Protein AF-A0A6P0XR63-F1 (afdb_monomer_lite)

Radius of gyration: 15.93 Å; chains: 1; bounding box: 33×40×38 Å

Structure (mmCIF, N/CA/C/O backbone):
data_AF-A0A6P0XR63-F1
#
_entry.id   AF-A0A6P0XR63-F1
#
loop_
_atom_site.group_PDB
_atom_site.id
_atom_site.type_symbol
_atom_site.label_atom_id
_atom_site.label_alt_id
_atom_site.label_comp_id
_atom_site.label_asym_id
_atom_site.label_entity_id
_atom_site.label_seq_id
_atom_site.pdbx_PDB_ins_code
_atom_site.Cartn_x
_atom_site.Cartn_y
_atom_site.Cartn_z
_atom_site.occupancy
_atom_site.B_iso_or_equiv
_atom_site.auth_seq_id
_atom_site.auth_comp_id
_atom_site.auth_asym_id
_atom_site.auth_atom_id
_atom_site.pdbx_PDB_model_num
ATOM 1 N N . MET A 1 1 ? -5.942 26.131 9.598 1.00 32.28 1 MET A N 1
ATOM 2 C CA . MET A 1 1 ? -6.757 25.197 8.797 1.00 32.28 1 MET A CA 1
ATOM 3 C C . MET A 1 1 ? -5.949 24.923 7.533 1.00 32.28 1 MET A C 1
ATOM 5 O O . MET A 1 1 ? -5.950 25.750 6.639 1.00 32.28 1 MET A O 1
ATOM 9 N N . LEU A 1 2 ? -5.088 23.899 7.540 1.00 28.08 2 LEU A N 1
ATOM 10 C CA . LEU A 1 2 ? -4.299 23.557 6.353 1.00 28.08 2 LEU A CA 1
ATOM 11 C C . LEU A 1 2 ? -5.147 22.608 5.515 1.00 28.08 2 LEU A C 1
ATOM 13 O O . LEU A 1 2 ? -5.295 21.436 5.866 1.00 28.08 2 LEU A O 1
ATOM 17 N N . ASP A 1 3 ? -5.740 23.144 4.453 1.00 28.38 3 ASP A N 1
ATOM 18 C CA . ASP A 1 3 ? -6.407 22.356 3.429 1.00 28.38 3 ASP A CA 1
ATOM 19 C C . ASP A 1 3 ? -5.389 21.410 2.787 1.00 28.38 3 ASP A C 1
ATOM 21 O O . ASP A 1 3 ? -4.547 21.799 1.979 1.00 28.38 3 ASP A O 1
ATOM 25 N N . TYR A 1 4 ? -5.480 20.134 3.156 1.00 33.59 4 TYR A N 1
ATOM 26 C CA . TYR A 1 4 ? -4.724 18.999 2.618 1.00 33.59 4 TYR A CA 1
ATOM 27 C C . TYR A 1 4 ? -5.146 18.661 1.167 1.00 33.59 4 TYR A C 1
ATOM 29 O O . TYR A 1 4 ? -5.326 17.501 0.809 1.00 33.59 4 TYR A O 1
ATOM 37 N N . ASN A 1 5 ? -5.364 19.678 0.329 1.00 36.84 5 ASN A N 1
ATOM 38 C CA . ASN A 1 5 ? -5.959 19.548 -1.005 1.00 36.84 5 ASN A CA 1
ATOM 39 C C . ASN A 1 5 ? -5.125 20.150 -2.145 1.00 36.84 5 ASN A C 1
ATOM 41 O O . ASN A 1 5 ? -5.615 20.238 -3.268 1.00 36.84 5 ASN A O 1
ATOM 45 N N . TYR A 1 6 ? -3.857 20.499 -1.915 1.00 34.44 6 TYR A N 1
ATOM 46 C CA . TYR A 1 6 ? -2.997 21.040 -2.971 1.00 34.44 6 TYR A CA 1
ATOM 47 C C . TYR A 1 6 ? -1.621 20.382 -2.998 1.00 34.44 6 TYR A C 1
ATOM 49 O O . TYR A 1 6 ? -0.667 20.877 -2.418 1.00 34.44 6 TYR A O 1
ATOM 57 N N . CYS A 1 7 ? -1.541 19.240 -3.676 1.00 40.59 7 CYS A N 1
ATOM 58 C CA . CYS A 1 7 ? -0.560 18.916 -4.719 1.00 40.59 7 CYS A CA 1
ATOM 59 C C . CYS A 1 7 ? -0.918 17.502 -5.228 1.00 40.59 7 CYS A C 1
ATOM 61 O O . CYS A 1 7 ? -1.469 16.719 -4.463 1.00 40.59 7 CYS A O 1
ATOM 63 N N . TRP A 1 8 ? -0.642 17.157 -6.485 1.00 39.69 8 TRP A N 1
ATOM 64 C CA . TRP A 1 8 ? -0.768 15.805 -7.088 1.00 39.69 8 TRP A CA 1
ATOM 65 C C . TRP A 1 8 ? -2.067 15.374 -7.795 1.00 39.69 8 TRP A C 1
ATOM 67 O O . TRP A 1 8 ? -2.024 14.392 -8.529 1.00 39.69 8 TRP A O 1
ATOM 77 N N . ARG A 1 9 ? -3.215 16.065 -7.702 1.00 40.69 9 ARG A N 1
ATOM 78 C CA . ARG A 1 9 ? -4.473 15.475 -8.234 1.00 40.69 9 ARG A CA 1
ATOM 79 C C . ARG A 1 9 ? -4.777 15.690 -9.726 1.00 40.69 9 ARG A C 1
ATOM 81 O O . ARG A 1 9 ? -5.568 14.930 -10.271 1.00 40.69 9 ARG A O 1
ATOM 88 N N . ARG A 1 10 ? -4.194 16.683 -10.410 1.00 34.62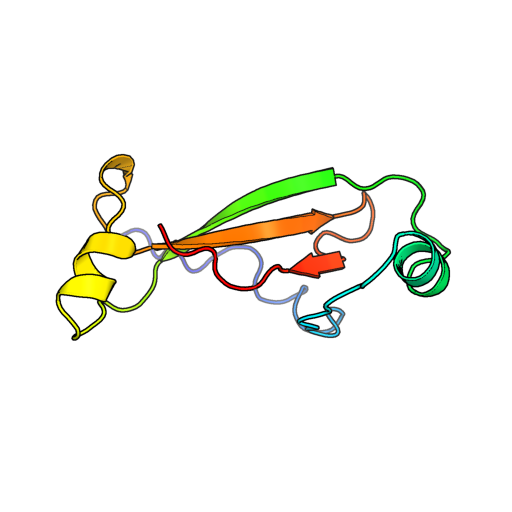 10 ARG A N 1
ATOM 89 C CA . ARG A 1 10 ? -4.678 17.073 -11.758 1.00 34.62 10 ARG A CA 1
ATOM 90 C C . ARG A 1 10 ? -3.909 16.528 -12.964 1.00 34.62 10 ARG A C 1
ATOM 92 O O . ARG A 1 10 ? -4.451 16.590 -14.052 1.00 34.62 10 ARG A O 1
ATOM 99 N N . HIS A 1 11 ? -2.714 15.962 -12.795 1.00 31.89 11 HIS A N 1
ATOM 100 C CA . HIS A 1 11 ? -1.945 15.401 -13.927 1.00 31.89 11 HIS A CA 1
ATOM 101 C C . HIS A 1 11 ? -1.861 13.861 -13.918 1.00 31.89 11 HIS A C 1
ATOM 103 O O . HIS A 1 11 ? -1.378 13.247 -14.859 1.00 31.89 11 HIS A O 1
ATOM 109 N N . TRP A 1 12 ? -2.316 13.228 -12.833 1.00 45.62 12 TRP A N 1
ATOM 110 C CA . TRP A 1 12 ? -1.960 11.844 -12.498 1.00 45.62 12 TRP A CA 1
ATOM 111 C C . TRP A 1 12 ? -3.032 10.808 -12.835 1.00 45.62 12 TRP A C 1
ATOM 113 O O . TRP A 1 12 ? -2.721 9.637 -13.024 1.00 45.62 12 TRP A O 1
ATOM 123 N N . VAL A 1 13 ? -4.294 11.228 -12.924 1.00 41.81 13 VAL A N 1
ATOM 124 C CA . VAL A 1 13 ? -5.425 10.314 -13.140 1.00 41.81 13 VAL A CA 1
ATOM 125 C C . VAL A 1 13 ? -5.573 9.929 -14.616 1.00 41.81 13 VAL A C 1
ATOM 127 O O . VAL A 1 13 ? -5.983 8.814 -14.906 1.00 41.81 13 VAL A O 1
ATOM 130 N N . GLU A 1 14 ? -5.177 10.795 -15.552 1.00 37.59 14 GLU A N 1
ATOM 131 C CA . GLU A 1 14 ? -5.377 10.557 -16.992 1.00 37.59 14 GLU A CA 1
ATOM 132 C C . GLU A 1 14 ? -4.449 9.482 -17.581 1.00 37.59 14 GLU A C 1
ATOM 134 O O . GLU A 1 14 ? -4.787 8.873 -18.591 1.00 37.59 14 GLU A O 1
ATOM 139 N N . LYS A 1 15 ? -3.297 9.210 -16.948 1.00 41.53 15 LYS A N 1
ATOM 140 C CA . LYS A 1 15 ? -2.322 8.199 -17.406 1.00 41.53 15 LYS A CA 1
ATOM 141 C C . LYS A 1 15 ? -2.290 6.920 -16.564 1.00 41.53 15 LYS A C 1
ATOM 143 O O . LYS A 1 15 ? -1.507 6.021 -16.865 1.00 41.53 15 LYS A O 1
ATOM 148 N N . TRP A 1 16 ? -3.105 6.821 -15.513 1.00 46.50 16 TRP A N 1
ATOM 149 C CA . TRP A 1 16 ? -3.115 5.665 -14.618 1.00 46.50 16 TRP A CA 1
ATOM 150 C C . TRP A 1 16 ? -4.237 4.692 -15.006 1.00 46.50 16 TRP A C 1
ATOM 152 O O . TRP A 1 16 ? -5.403 5.000 -14.761 1.00 46.50 16 TRP A O 1
ATOM 162 N N . PRO A 1 17 ? -3.937 3.491 -15.542 1.00 48.28 17 PRO A N 1
ATOM 163 C CA . PRO A 1 17 ? -4.973 2.520 -15.891 1.00 48.28 17 PRO A CA 1
ATOM 164 C C . PRO A 1 17 ? -5.642 1.869 -14.670 1.00 48.28 17 PRO A C 1
ATOM 166 O O . PRO A 1 17 ? -6.502 1.014 -14.857 1.00 48.28 17 PRO A O 1
ATOM 169 N N . GLY A 1 18 ? -5.282 2.251 -13.433 1.00 51.81 18 GLY A N 1
ATOM 170 C CA . GLY A 1 18 ? -6.087 1.940 -12.251 1.00 51.81 18 GLY A CA 1
ATOM 171 C C . GLY A 1 18 ? -6.337 0.457 -12.038 1.00 51.81 18 GLY A C 1
ATOM 172 O O . GLY A 1 18 ? -7.494 0.056 -11.983 1.00 51.81 18 GLY A O 1
ATOM 173 N N . GLN A 1 19 ? -5.291 -0.366 -11.929 1.00 54.84 19 GLN A N 1
ATOM 174 C CA . GLN A 1 19 ? -5.485 -1.815 -11.879 1.00 54.84 19 GLN A CA 1
ATOM 175 C C . GLN A 1 19 ? -5.082 -2.421 -10.530 1.00 54.84 19 GLN A C 1
ATOM 177 O O . GLN A 1 19 ? -3.929 -2.344 -10.110 1.00 54.84 19 GLN A O 1
ATOM 182 N N . ASN A 1 20 ? -6.051 -3.067 -9.874 1.00 54.81 20 ASN A N 1
ATOM 183 C CA . ASN A 1 20 ? -5.800 -4.068 -8.837 1.00 54.81 20 ASN A CA 1
ATOM 184 C C . ASN A 1 20 ? -5.374 -5.361 -9.544 1.00 54.81 20 ASN A C 1
ATOM 186 O O . ASN A 1 20 ? -6.214 -6.203 -9.857 1.00 54.81 20 ASN A O 1
ATOM 190 N N . VAL A 1 21 ? -4.088 -5.484 -9.866 1.00 61.12 21 VAL A N 1
ATOM 191 C CA . VAL A 1 21 ? -3.554 -6.662 -10.562 1.00 61.12 21 VAL A CA 1
ATOM 192 C C . VAL A 1 21 ? -2.999 -7.632 -9.528 1.00 61.12 21 VAL A C 1
ATOM 194 O O . VAL A 1 21 ? -2.085 -7.287 -8.780 1.00 61.12 21 VAL A O 1
ATOM 197 N N . LYS A 1 22 ? -3.539 -8.851 -9.489 1.00 59.94 22 LYS A N 1
ATOM 198 C CA . LYS A 1 22 ? -2.804 -9.999 -8.957 1.00 59.94 22 LYS A CA 1
ATOM 199 C C . LYS A 1 22 ? -1.938 -10.512 -10.102 1.00 59.94 22 LYS A C 1
ATOM 201 O O . LYS A 1 22 ? -2.502 -10.938 -11.098 1.00 59.94 22 LYS A O 1
ATOM 206 N N . ASN A 1 23 ? -0.619 -10.412 -9.973 1.00 65.81 23 ASN A N 1
ATOM 207 C CA . ASN A 1 23 ? 0.283 -11.188 -10.821 1.00 65.81 23 ASN A CA 1
ATOM 208 C C . ASN A 1 23 ? 0.607 -12.462 -10.047 1.00 65.81 23 ASN A C 1
ATOM 210 O O . ASN A 1 23 ? 0.937 -12.379 -8.859 1.00 65.81 23 ASN A O 1
ATOM 214 N N . GLU A 1 24 ? 0.473 -13.614 -10.689 1.00 69.94 24 GLU A N 1
ATOM 215 C CA . GLU A 1 24 ? 0.749 -14.899 -10.040 1.00 69.94 24 GLU A CA 1
ATOM 216 C C . GLU A 1 24 ? 2.232 -15.276 -10.149 1.00 69.94 24 GLU A C 1
ATOM 218 O O . GLU A 1 24 ? 2.728 -16.050 -9.330 1.00 69.94 24 GLU A O 1
ATOM 223 N N . SER A 1 25 ? 2.964 -14.674 -11.096 1.00 82.25 25 SER A N 1
ATOM 224 C CA . SER A 1 25 ? 4.397 -14.907 -11.284 1.00 82.25 25 SER A CA 1
ATOM 225 C C . SER A 1 25 ? 5.184 -13.663 -11.727 1.00 82.25 25 SER A C 1
ATOM 227 O O . SER A 1 25 ? 4.628 -12.627 -12.106 1.00 82.25 25 SER A O 1
ATOM 229 N N . ILE A 1 26 ? 6.515 -13.771 -11.666 1.00 82.81 26 ILE A N 1
ATOM 230 C CA . ILE A 1 26 ? 7.449 -12.721 -12.097 1.00 82.81 26 ILE A CA 1
ATOM 231 C C . ILE A 1 26 ? 7.423 -12.570 -13.625 1.00 82.81 26 ILE A C 1
ATOM 233 O O . ILE A 1 26 ? 7.494 -11.458 -14.143 1.00 82.81 26 ILE A O 1
ATOM 237 N N . GLU A 1 27 ? 7.278 -13.671 -14.358 1.00 85.81 27 GLU A N 1
ATOM 238 C CA . GLU A 1 27 ? 7.233 -13.695 -15.823 1.00 85.81 27 GLU A CA 1
ATOM 239 C C . GLU A 1 27 ? 6.014 -12.933 -16.353 1.00 85.81 27 GLU A C 1
ATOM 241 O O . GLU A 1 27 ? 6.129 -12.159 -17.307 1.00 85.81 27 GLU A O 1
ATOM 246 N N . GLU A 1 28 ? 4.856 -13.101 -15.706 1.00 84.81 28 GLU A N 1
ATOM 247 C CA . GLU A 1 28 ? 3.641 -12.344 -16.021 1.00 84.81 28 GLU A CA 1
ATOM 248 C C . GLU A 1 28 ? 3.870 -10.840 -15.824 1.00 84.81 28 GLU A C 1
ATOM 250 O O . GLU A 1 28 ? 3.518 -10.030 -16.686 1.00 84.81 28 GLU A O 1
ATOM 255 N N . PHE A 1 29 ? 4.532 -10.462 -14.727 1.00 83.69 29 PHE A N 1
ATOM 256 C CA . PHE A 1 29 ? 4.867 -9.071 -14.443 1.00 83.69 29 PHE A CA 1
ATOM 257 C C . PHE A 1 29 ? 5.801 -8.471 -15.506 1.00 83.69 29 PHE A C 1
ATOM 259 O O . PHE A 1 29 ? 5.523 -7.385 -16.018 1.00 83.69 29 PHE A O 1
ATOM 266 N N . ILE A 1 30 ? 6.869 -9.183 -15.884 1.00 86.56 30 ILE A N 1
ATOM 267 C CA . ILE A 1 30 ? 7.820 -8.738 -16.919 1.00 86.56 30 ILE A CA 1
ATOM 268 C C . ILE A 1 30 ? 7.118 -8.605 -18.274 1.00 86.56 30 ILE A C 1
ATOM 270 O O . ILE A 1 30 ? 7.302 -7.609 -18.973 1.00 86.56 30 ILE A O 1
ATOM 274 N N . THR A 1 31 ? 6.267 -9.570 -18.628 1.00 87.44 31 THR A N 1
ATOM 275 C CA . THR A 1 31 ? 5.496 -9.550 -19.881 1.00 87.44 31 THR A CA 1
ATOM 276 C C . THR A 1 31 ? 4.540 -8.360 -19.931 1.00 87.44 31 THR A C 1
ATOM 278 O O . THR A 1 31 ? 4.374 -7.728 -20.973 1.00 87.44 31 THR A O 1
ATOM 281 N N . ARG A 1 32 ? 3.916 -8.029 -18.796 1.00 83.75 32 ARG A N 1
ATOM 282 C CA . ARG A 1 32 ? 2.973 -6.913 -18.675 1.00 83.75 32 ARG A CA 1
ATOM 283 C C . ARG A 1 32 ? 3.662 -5.551 -18.691 1.00 83.75 32 ARG A C 1
ATOM 285 O O . ARG A 1 32 ? 3.104 -4.588 -19.219 1.00 83.75 32 ARG A O 1
ATOM 292 N N . PHE A 1 33 ? 4.861 -5.460 -18.123 1.00 85.38 33 PHE A N 1
ATOM 293 C CA . PHE A 1 33 ? 5.631 -4.224 -18.009 1.00 85.38 33 PHE A CA 1
ATOM 294 C C . PHE A 1 33 ? 7.030 -4.362 -18.635 1.00 85.38 33 PHE A C 1
ATOM 296 O O . PHE A 1 33 ? 8.032 -4.170 -17.948 1.00 85.38 33 PHE A O 1
ATOM 303 N N . PRO A 1 34 ? 7.132 -4.607 -19.954 1.00 86.12 34 PRO A N 1
ATOM 304 C CA . PRO A 1 34 ? 8.405 -4.936 -20.603 1.00 86.12 34 PRO A CA 1
ATOM 305 C C . PRO A 1 34 ? 9.402 -3.768 -20.624 1.00 86.12 34 PRO A C 1
ATOM 307 O O . PRO A 1 34 ? 10.595 -3.963 -20.826 1.00 86.12 34 PRO A O 1
ATOM 310 N N . SER A 1 35 ? 8.920 -2.535 -20.431 1.00 85.31 35 SER A N 1
ATOM 311 C CA . SER A 1 35 ? 9.753 -1.330 -20.388 1.00 85.31 35 SER A CA 1
ATOM 312 C C . SER A 1 35 ? 10.375 -1.060 -19.015 1.00 85.31 35 SER A C 1
ATOM 314 O O . SER A 1 35 ? 11.216 -0.172 -18.905 1.00 85.31 35 SER A O 1
ATOM 316 N N . VAL A 1 36 ? 9.927 -1.756 -17.967 1.00 85.00 36 VAL A N 1
ATOM 317 C CA . VAL A 1 36 ? 10.359 -1.502 -16.589 1.00 85.00 36 VAL A CA 1
ATOM 318 C C . VAL A 1 36 ? 11.690 -2.205 -16.344 1.00 85.00 36 VAL A C 1
ATOM 320 O O . VAL A 1 36 ? 11.795 -3.420 -16.488 1.00 85.00 36 VAL A O 1
ATOM 323 N N . LYS A 1 37 ? 12.717 -1.428 -15.986 1.00 86.12 37 LYS A N 1
ATOM 324 C CA . LYS A 1 37 ? 14.075 -1.938 -15.713 1.00 86.12 37 LYS A CA 1
ATOM 325 C C . LYS A 1 37 ? 14.370 -2.077 -14.224 1.00 86.12 37 LYS A C 1
ATOM 327 O O . LYS A 1 37 ? 15.163 -2.926 -13.834 1.00 86.12 37 LYS A O 1
ATOM 332 N N . GLU A 1 38 ? 13.756 -1.227 -13.410 1.00 86.12 38 GLU A N 1
ATOM 333 C CA . GLU A 1 38 ? 13.920 -1.169 -11.962 1.00 86.12 38 GLU A CA 1
ATOM 334 C C . GLU A 1 38 ? 12.530 -1.043 -11.336 1.00 86.12 38 GLU A C 1
ATOM 336 O O . GLU A 1 38 ? 11.667 -0.345 -11.864 1.00 86.12 38 GLU A O 1
ATOM 341 N N . VAL A 1 39 ? 12.306 -1.730 -10.217 1.00 86.50 39 VAL A N 1
ATOM 342 C CA . VAL A 1 39 ? 11.064 -1.617 -9.450 1.00 86.50 39 VAL A CA 1
ATOM 343 C C . VAL A 1 39 ? 11.414 -1.245 -8.023 1.00 86.50 39 VAL A C 1
ATOM 345 O O . VAL A 1 39 ? 12.225 -1.910 -7.381 1.00 86.50 39 VAL A O 1
ATOM 348 N N . MET A 1 40 ? 10.771 -0.201 -7.518 1.00 88.69 40 MET A N 1
ATOM 349 C CA . MET A 1 40 ? 10.843 0.203 -6.120 1.00 88.69 40 MET A CA 1
ATOM 350 C C . MET A 1 40 ? 9.542 -0.198 -5.425 1.00 88.69 40 MET A C 1
ATOM 352 O O . MET A 1 40 ? 8.456 -0.038 -5.985 1.00 88.69 40 MET A O 1
ATOM 356 N N . ILE A 1 41 ? 9.653 -0.737 -4.211 1.00 88.69 41 ILE A N 1
ATOM 357 C CA . ILE A 1 41 ? 8.505 -1.150 -3.398 1.00 88.69 41 ILE A CA 1
ATOM 358 C C . ILE A 1 41 ? 8.388 -0.187 -2.226 1.00 88.69 41 ILE A C 1
ATOM 360 O O . ILE A 1 41 ? 9.312 -0.095 -1.420 1.00 88.69 41 ILE A O 1
ATOM 364 N N . ASP A 1 42 ? 7.255 0.5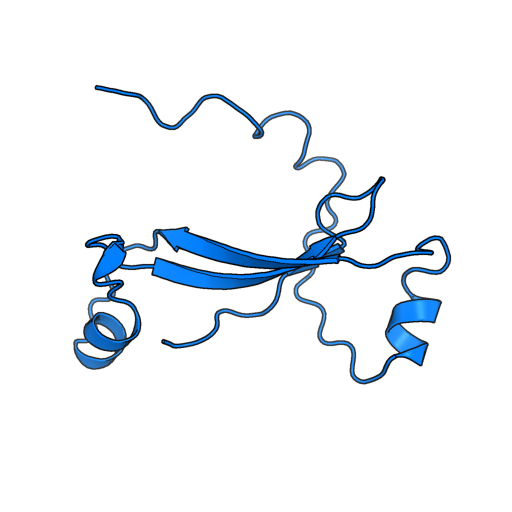03 -2.123 1.00 88.25 42 ASP A N 1
ATOM 365 C CA . ASP A 1 42 ? 6.981 1.423 -1.020 1.00 88.25 42 ASP A CA 1
ATOM 366 C C . ASP A 1 42 ? 5.670 1.084 -0.303 1.00 88.25 42 ASP A C 1
ATOM 368 O O . ASP A 1 42 ? 4.706 0.601 -0.901 1.00 88.25 42 ASP A O 1
ATOM 372 N N . GLY A 1 43 ? 5.638 1.337 1.004 1.00 88.62 43 GLY A N 1
ATOM 373 C CA . GLY A 1 43 ? 4.474 1.142 1.858 1.00 88.62 43 GLY A CA 1
ATOM 374 C C . GLY A 1 43 ? 3.770 2.466 2.127 1.00 88.62 43 GLY A C 1
ATOM 375 O O . GLY A 1 43 ? 4.327 3.362 2.756 1.00 88.62 43 GLY A O 1
ATOM 376 N N . THR A 1 44 ? 2.507 2.581 1.721 1.00 86.81 44 THR A N 1
ATOM 377 C CA . THR A 1 44 ? 1.709 3.796 1.923 1.00 86.81 44 THR A CA 1
ATOM 378 C C . THR A 1 44 ? 0.565 3.576 2.906 1.00 86.81 44 THR A C 1
ATOM 380 O O . THR A 1 44 ? -0.137 2.567 2.859 1.00 86.81 44 THR A O 1
ATOM 383 N N . GLU A 1 45 ? 0.348 4.546 3.799 1.00 86.44 45 GLU A N 1
ATOM 384 C CA . GLU A 1 45 ? -0.795 4.564 4.719 1.00 86.44 45 GLU A CA 1
ATOM 385 C C . GLU A 1 45 ? -1.824 5.600 4.262 1.00 86.44 45 GLU A C 1
ATOM 387 O O . GLU A 1 45 ? -1.562 6.809 4.283 1.00 86.44 45 GLU A O 1
ATOM 392 N N . ARG A 1 46 ? -3.027 5.150 3.901 1.00 87.31 46 ARG A N 1
ATOM 393 C CA . ARG A 1 46 ? -4.122 6.021 3.469 1.00 87.31 46 ARG A CA 1
ATOM 394 C C . ARG A 1 46 ? -5.195 6.126 4.555 1.00 87.31 46 ARG A C 1
ATOM 396 O O . ARG A 1 46 ? -5.643 5.095 5.050 1.00 87.31 46 ARG A O 1
ATOM 403 N N . PRO A 1 47 ? -5.645 7.335 4.939 1.00 89.44 47 PRO A N 1
ATOM 404 C CA . PRO A 1 47 ? -6.767 7.472 5.861 1.00 89.44 47 PRO A CA 1
ATOM 405 C C . PRO A 1 47 ? -8.043 6.898 5.239 1.00 89.44 47 PRO A C 1
ATOM 407 O O . PRO A 1 47 ? -8.322 7.126 4.060 1.00 89.44 47 PRO A O 1
ATOM 410 N N . ILE A 1 48 ? -8.814 6.173 6.045 1.00 89.69 48 ILE A N 1
ATOM 411 C CA . ILE A 1 48 ? -10.113 5.616 5.659 1.00 89.69 48 ILE A CA 1
ATOM 412 C C . ILE A 1 48 ? -11.214 6.160 6.565 1.00 89.69 48 ILE A C 1
ATOM 414 O O 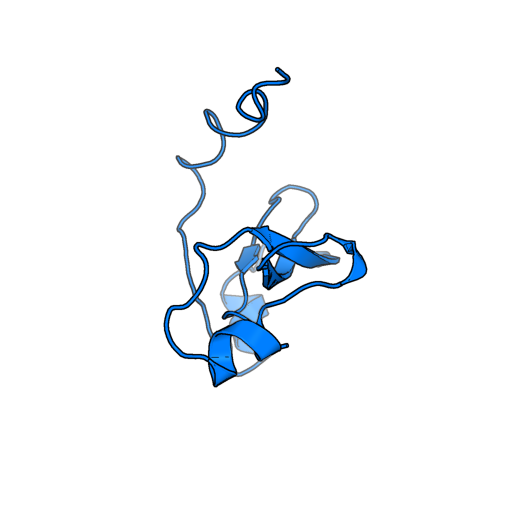. ILE A 1 48 ? -10.955 6.617 7.682 1.00 89.69 48 ILE A O 1
ATOM 418 N N . GLN A 1 49 ? -12.460 6.076 6.097 1.00 90.50 49 GLN A N 1
ATOM 419 C CA . GLN A 1 49 ? -13.605 6.317 6.965 1.00 90.50 49 GLN A CA 1
ATOM 420 C C . GLN A 1 49 ? -13.606 5.285 8.095 1.00 90.50 49 GLN A C 1
ATOM 422 O O . GLN A 1 49 ? -13.351 4.104 7.856 1.00 90.50 49 GLN A O 1
ATOM 427 N N . ARG A 1 50 ? -13.909 5.732 9.319 1.00 90.88 50 ARG A N 1
ATOM 428 C CA . ARG A 1 50 ? -13.982 4.851 10.489 1.00 90.88 50 ARG A CA 1
ATOM 429 C C . ARG A 1 50 ? -14.938 3.679 10.203 1.00 90.88 50 ARG A C 1
ATOM 431 O O . ARG A 1 50 ? -16.122 3.940 9.965 1.00 90.88 50 ARG A O 1
ATOM 438 N N . PRO A 1 51 ? -14.456 2.423 10.247 1.00 89.75 51 PRO A N 1
ATOM 439 C CA . PRO A 1 51 ? -15.321 1.256 10.133 1.00 89.75 51 PRO A CA 1
ATOM 440 C C . PRO A 1 51 ? -16.343 1.224 11.275 1.00 89.75 51 PRO A C 1
ATOM 442 O O . PRO A 1 51 ? -16.021 1.594 12.403 1.00 89.75 51 PRO A O 1
ATOM 445 N N . GLN A 1 52 ? -17.569 0.788 10.977 1.00 92.12 52 GLN A N 1
ATOM 446 C CA . GLN A 1 52 ? -18.634 0.629 11.981 1.00 92.12 52 GLN A CA 1
ATOM 447 C C . GLN A 1 52 ? -18.492 -0.680 12.770 1.00 92.12 52 GLN A C 1
ATOM 449 O O . GLN A 1 52 ? -18.861 -0.751 13.937 1.00 92.12 52 GLN A O 1
ATOM 454 N N . ASP A 1 53 ? -17.934 -1.711 12.135 1.00 93.44 53 ASP A N 1
ATOM 455 C CA . ASP A 1 53 ? -17.636 -2.982 12.785 1.00 93.44 53 ASP A CA 1
ATOM 456 C C . ASP A 1 53 ? -16.489 -2.813 13.790 1.00 93.44 53 ASP A C 1
ATOM 458 O O . ASP A 1 53 ? -15.415 -2.322 13.435 1.00 93.44 53 ASP A O 1
ATOM 462 N N . GLN A 1 54 ? -16.718 -3.214 15.043 1.00 91.38 54 GLN A N 1
ATOM 463 C CA . GLN A 1 54 ? -15.768 -2.979 16.133 1.00 91.38 54 GLN A CA 1
ATOM 464 C C . GLN A 1 54 ? -14.435 -3.699 15.927 1.00 91.38 54 GLN A C 1
ATOM 466 O O . GLN A 1 54 ? -13.398 -3.160 16.316 1.00 91.38 54 GLN A O 1
ATOM 471 N N . GLN A 1 55 ? -14.451 -4.895 15.332 1.00 90.25 55 GLN A N 1
ATOM 472 C CA . GLN A 1 55 ? -13.229 -5.651 15.090 1.00 90.25 55 GLN A CA 1
ATOM 473 C C . GLN A 1 55 ? -12.391 -4.940 14.027 1.00 90.25 55 GLN A C 1
ATOM 475 O O . GLN A 1 55 ? -11.268 -4.531 14.308 1.00 90.25 55 GLN A O 1
ATOM 480 N N . LYS A 1 56 ? -12.994 -4.625 12.875 1.00 88.31 56 LYS A N 1
ATOM 481 C CA . LYS A 1 56 ? -12.333 -3.848 11.813 1.00 88.31 56 LYS A CA 1
ATOM 482 C C . LYS A 1 56 ? -11.866 -2.482 12.292 1.00 88.31 56 LYS A C 1
ATOM 484 O O . LYS A 1 56 ? -10.873 -1.952 11.805 1.00 88.31 56 LYS A O 1
ATOM 489 N N . GLN A 1 57 ? -12.589 -1.870 13.223 1.00 89.69 57 GLN A N 1
ATOM 490 C CA . GLN A 1 57 ? -12.183 -0.592 13.774 1.00 89.69 57 GLN A CA 1
ATOM 491 C C . GLN A 1 57 ? -10.830 -0.696 14.498 1.00 89.69 57 GLN A C 1
ATOM 493 O O . GLN A 1 57 ? -9.986 0.181 14.316 1.00 89.69 57 GLN A O 1
ATOM 498 N N . LYS A 1 58 ? -10.619 -1.753 15.294 1.00 88.81 58 LYS A N 1
ATOM 499 C CA . LYS A 1 58 ? -9.344 -2.005 15.981 1.00 88.81 58 LYS A CA 1
ATOM 500 C C . LYS A 1 58 ? -8.233 -2.302 14.977 1.00 88.81 58 LYS A C 1
ATOM 502 O O . LYS A 1 58 ? -7.201 -1.644 15.040 1.00 88.81 58 LYS A O 1
ATOM 507 N N . ASP A 1 59 ? -8.501 -3.194 14.026 1.00 88.81 59 ASP A N 1
ATOM 508 C CA . ASP A 1 59 ? -7.561 -3.621 12.978 1.00 88.81 59 ASP A CA 1
ATOM 509 C C . ASP A 1 59 ? -7.032 -2.425 12.159 1.00 88.81 59 ASP A C 1
ATOM 511 O O . ASP A 1 59 ? -5.851 -2.304 11.849 1.00 88.81 59 ASP A O 1
ATOM 515 N N . HIS A 1 60 ? -7.907 -1.467 11.840 1.00 88.19 60 HIS A N 1
ATOM 516 C CA . HIS A 1 60 ? -7.537 -0.306 11.031 1.00 88.19 60 HIS A CA 1
ATOM 517 C C . HIS A 1 60 ? -7.005 0.889 11.834 1.00 88.19 60 HIS A C 1
ATOM 519 O O . HIS A 1 60 ? -6.654 1.910 11.237 1.00 88.19 60 HIS A O 1
ATOM 525 N N . TYR A 1 61 ? -6.966 0.839 13.167 1.00 91.31 61 TYR A N 1
ATOM 526 C CA . TYR A 1 61 ? -6.549 1.987 13.968 1.00 91.31 61 TYR A CA 1
ATOM 527 C C . TYR A 1 61 ? -5.020 2.104 14.049 1.00 91.31 61 TYR A C 1
ATOM 529 O O . TYR A 1 61 ? -4.350 1.334 14.731 1.00 91.31 61 TYR A O 1
ATOM 537 N N . SER A 1 62 ? -4.449 3.136 13.424 1.00 87.50 62 SER A N 1
ATOM 538 C CA . SER A 1 62 ? -3.018 3.430 13.543 1.00 87.50 62 SER A CA 1
ATOM 539 C C . SER A 1 62 ? -2.741 4.291 14.774 1.00 87.50 62 SER A C 1
ATOM 541 O O . SER A 1 62 ? -3.068 5.482 14.811 1.00 87.50 62 SER A O 1
ATOM 543 N N . GLY A 1 63 ? -2.074 3.709 15.776 1.00 90.56 63 GLY A N 1
ATOM 544 C CA . GLY A 1 63 ? -1.684 4.410 17.005 1.00 90.56 63 GLY A CA 1
ATOM 545 C C . GLY A 1 63 ? -0.718 5.574 16.759 1.00 90.56 63 GLY A C 1
ATOM 546 O O . GLY A 1 63 ? -0.891 6.655 17.322 1.00 90.56 63 GLY A O 1
ATOM 547 N N . LYS A 1 64 ? 0.248 5.404 15.844 1.00 89.88 64 LYS A N 1
ATOM 548 C CA . LYS A 1 64 ? 1.214 6.454 15.469 1.00 89.88 64 LYS A CA 1
ATOM 549 C C . LYS A 1 64 ? 0.524 7.653 14.823 1.00 89.88 64 LYS A C 1
ATOM 551 O O . LYS A 1 64 ? 0.863 8.802 15.095 1.00 89.88 64 LYS A O 1
ATOM 556 N N . LYS A 1 65 ? -0.438 7.386 13.940 1.00 88.31 65 LYS A N 1
ATOM 5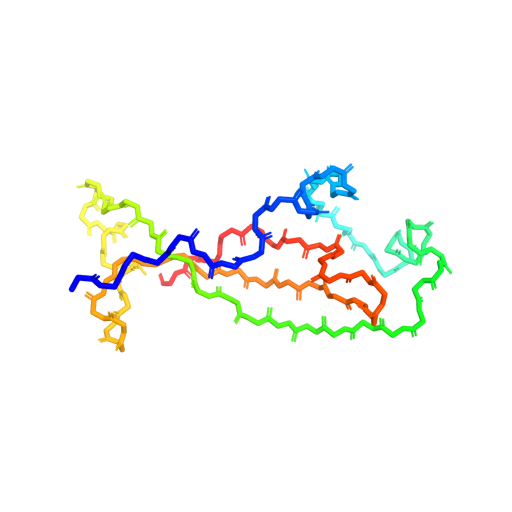57 C CA . LYS A 1 65 ? -1.155 8.409 13.173 1.00 88.31 65 LYS A CA 1
ATOM 558 C C . LYS A 1 65 ? -2.414 8.934 13.872 1.00 88.31 65 LYS A C 1
ATOM 560 O O . LYS A 1 65 ? -2.979 9.914 13.380 1.00 88.31 65 LYS A O 1
ATOM 565 N N . LYS A 1 66 ? -2.827 8.291 14.973 1.00 91.56 66 LYS A N 1
ATOM 566 C CA . LYS A 1 66 ? -4.044 8.544 15.763 1.00 91.56 66 LYS A CA 1
ATOM 567 C C . LYS A 1 66 ? -5.323 8.581 14.915 1.00 91.56 66 LYS A C 1
ATOM 569 O O . LYS A 1 66 ? -6.178 9.441 15.106 1.00 91.56 66 LYS A O 1
ATOM 574 N N . ARG A 1 67 ? -5.431 7.691 13.922 1.00 91.75 67 ARG A N 1
ATOM 575 C CA . ARG A 1 67 ? -6.555 7.646 12.966 1.00 91.75 67 ARG A CA 1
ATOM 576 C C . ARG A 1 67 ? -6.692 6.272 12.318 1.00 91.75 67 ARG A C 1
ATOM 578 O O . ARG A 1 67 ? -5.742 5.495 12.331 1.00 91.75 67 ARG A O 1
ATOM 585 N N . HIS A 1 68 ? -7.852 6.007 11.717 1.00 91.94 68 HIS A N 1
ATOM 586 C CA . HIS A 1 68 ? -8.075 4.776 10.961 1.00 91.94 68 HIS A CA 1
ATOM 587 C C . HIS A 1 68 ? -7.414 4.885 9.588 1.00 91.94 68 HIS A C 1
ATOM 589 O O . HIS A 1 68 ? -7.667 5.834 8.838 1.00 91.94 68 HIS A O 1
ATOM 595 N N . THR A 1 69 ? -6.550 3.932 9.271 1.00 90.25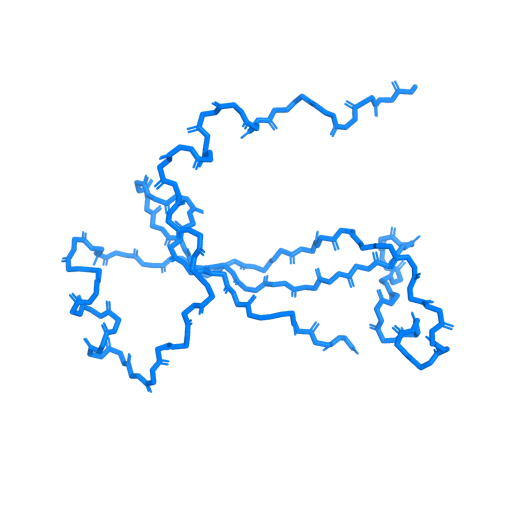 69 THR A N 1
ATOM 596 C CA . THR A 1 69 ? -5.782 3.896 8.030 1.00 90.25 69 THR A CA 1
ATOM 597 C C . THR A 1 69 ? -5.842 2.515 7.399 1.00 90.25 69 THR A C 1
ATOM 599 O O . THR A 1 69 ? -5.958 1.504 8.085 1.00 90.25 69 THR A O 1
ATOM 602 N N . SER A 1 70 ? -5.725 2.477 6.080 1.00 88.62 70 SER A N 1
ATOM 603 C CA . SER A 1 70 ? -5.413 1.268 5.332 1.00 88.62 70 SER A CA 1
ATOM 604 C C . SER A 1 70 ? -3.992 1.365 4.812 1.00 88.62 70 SER A C 1
ATOM 606 O O . SER A 1 70 ? -3.574 2.427 4.343 1.00 88.62 70 SER A O 1
ATOM 608 N N . GLN A 1 71 ? -3.264 0.262 4.894 1.00 87.31 71 GLN A N 1
ATOM 609 C CA . GLN A 1 71 ? -1.930 0.152 4.33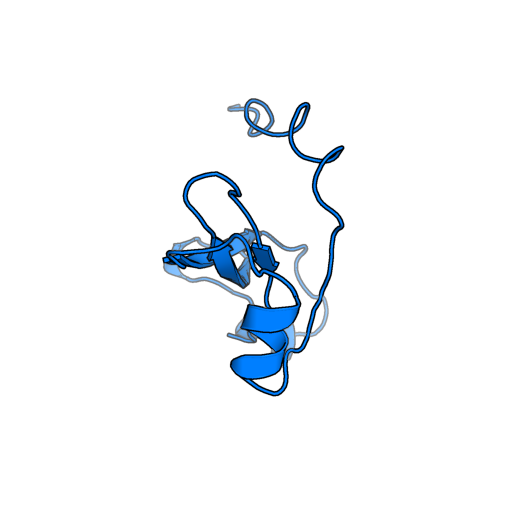3 1.00 87.31 71 GLN A CA 1
ATOM 610 C C . GLN A 1 71 ? -2.005 -0.470 2.937 1.00 87.31 71 GLN A C 1
ATOM 612 O O . GLN A 1 71 ? -2.874 -1.297 2.648 1.00 87.31 71 GLN A O 1
ATOM 617 N N . HIS A 1 72 ? -1.117 -0.019 2.060 1.00 86.44 72 HIS A N 1
ATOM 618 C CA . HIS A 1 72 ? -0.963 -0.538 0.711 1.00 86.44 72 HIS A CA 1
ATOM 619 C C . HIS A 1 72 ? 0.512 -0.611 0.353 1.00 86.44 72 HIS A C 1
ATOM 621 O O . HIS A 1 72 ? 1.271 0.304 0.668 1.00 86.44 72 HIS A O 1
ATOM 627 N N . LEU A 1 73 ? 0.891 -1.655 -0.371 1.00 87.38 73 LEU A N 1
ATOM 628 C CA . LEU A 1 73 ? 2.163 -1.717 -1.070 1.00 87.38 73 LEU A CA 1
ATOM 629 C C . LEU A 1 73 ? 1.982 -1.154 -2.472 1.00 87.38 73 LEU A C 1
ATOM 631 O O . LEU A 1 73 ? 1.026 -1.486 -3.177 1.00 87.38 73 LEU A O 1
ATOM 635 N N . ILE A 1 74 ? 2.908 -0.297 -2.865 1.00 87.56 74 ILE A N 1
ATOM 636 C CA . ILE A 1 74 ? 2.971 0.278 -4.195 1.00 87.56 74 ILE A CA 1
ATOM 637 C C . ILE A 1 74 ? 4.261 -0.192 -4.848 1.00 87.56 74 ILE A C 1
ATOM 639 O O . ILE A 1 74 ? 5.330 -0.110 -4.249 1.00 87.56 74 ILE A O 1
ATOM 643 N N . LEU A 1 75 ? 4.146 -0.663 -6.086 1.00 86.94 75 LEU A N 1
ATOM 644 C CA . LEU A 1 75 ? 5.290 -0.832 -6.974 1.00 86.94 75 LEU A CA 1
ATOM 645 C C . LEU A 1 75 ? 5.405 0.414 -7.840 1.00 86.94 75 LEU A C 1
ATOM 647 O O . LEU A 1 75 ? 4.406 0.837 -8.425 1.00 86.94 75 LEU A O 1
ATOM 651 N N . THR A 1 76 ? 6.598 0.984 -7.931 1.00 86.69 76 THR A N 1
ATOM 652 C CA . THR A 1 76 ? 6.894 2.156 -8.759 1.00 86.69 76 THR A CA 1
ATOM 653 C C . THR A 1 76 ? 8.123 1.900 -9.623 1.00 86.69 76 THR A C 1
ATOM 655 O O . THR A 1 76 ? 8.926 1.013 -9.344 1.00 86.69 76 THR A O 1
ATOM 658 N N . ASP A 1 77 ? 8.248 2.674 -10.691 1.00 84.88 77 ASP A N 1
ATOM 659 C CA . ASP A 1 77 ? 9.437 2.781 -11.533 1.00 84.88 77 ASP A CA 1
ATOM 660 C C . ASP A 1 77 ? 9.785 4.271 -11.674 1.00 84.88 77 ASP A C 1
ATOM 662 O O . ASP A 1 77 ? 8.976 5.147 -11.354 1.00 84.88 77 ASP A O 1
ATOM 666 N N . ARG A 1 78 ? 10.989 4.593 -12.148 1.00 82.06 78 ARG A N 1
ATOM 667 C CA . ARG A 1 78 ? 11.483 5.978 -12.204 1.00 82.06 78 ARG A CA 1
ATOM 668 C C . ARG A 1 78 ? 10.610 6.901 -13.044 1.00 82.06 78 ARG A C 1
ATOM 670 O O . ARG A 1 78 ? 10.472 8.076 -12.719 1.00 82.06 78 ARG A O 1
ATOM 677 N N . GLU A 1 79 ? 10.029 6.372 -14.114 1.00 79.81 79 GLU A N 1
ATOM 678 C CA . GLU A 1 79 ? 9.142 7.126 -15.002 1.00 79.81 79 GLU A CA 1
ATOM 679 C C . GLU A 1 79 ? 7.673 7.013 -14.590 1.00 79.81 79 GLU A C 1
ATOM 681 O O . GLU A 1 79 ? 6.863 7.892 -14.898 1.00 79.81 79 GLU A O 1
ATOM 686 N N . ARG A 1 80 ? 7.313 5.913 -13.913 1.00 74.88 80 ARG A N 1
ATOM 687 C CA . ARG A 1 80 ? 5.933 5.570 -13.573 1.00 74.88 80 ARG A CA 1
ATOM 688 C C . ARG A 1 80 ? 5.762 5.468 -12.064 1.00 74.88 80 ARG A C 1
ATOM 690 O O . ARG A 1 80 ? 6.133 4.474 -11.444 1.00 74.88 80 ARG A O 1
ATOM 697 N N . PRO A 1 81 ? 5.117 6.466 -11.469 1.00 72.00 81 PRO A N 1
ATOM 698 C CA . PRO A 1 81 ? 5.098 6.622 -10.025 1.00 72.00 81 PRO A CA 1
ATOM 699 C C . PRO A 1 81 ? 4.125 5.684 -9.305 1.00 72.00 81 PRO A C 1
ATOM 701 O O . PRO A 1 81 ? 4.136 5.618 -8.084 1.00 72.00 81 PRO A O 1
ATOM 704 N N . VAL A 1 82 ? 3.278 4.972 -10.041 1.00 76.69 82 VAL A N 1
ATOM 705 C CA . VAL A 1 82 ? 2.544 3.797 -9.572 1.00 76.69 82 VAL A CA 1
ATOM 706 C C . VAL A 1 82 ? 2.572 2.830 -10.760 1.00 76.69 82 VAL A C 1
ATOM 708 O O . VAL A 1 82 ? 2.433 3.268 -11.901 1.00 76.69 82 VAL A O 1
ATOM 711 N N . LEU A 1 83 ? 2.812 1.545 -10.519 1.00 78.75 83 LEU A N 1
ATOM 712 C CA . LEU A 1 83 ? 2.739 0.439 -11.486 1.00 78.75 83 LEU A CA 1
ATOM 713 C C . LEU A 1 83 ? 1.722 -0.599 -11.021 1.00 78.75 83 LEU A C 1
ATOM 715 O O . LEU A 1 83 ? 0.892 -1.062 -11.799 1.00 78.75 83 LEU A O 1
ATOM 719 N N . VAL A 1 84 ? 1.751 -0.906 -9.723 1.00 81.19 84 VAL A N 1
ATOM 720 C CA . VAL A 1 84 ? 0.808 -1.799 -9.048 1.00 81.19 84 VAL A CA 1
ATOM 721 C C . VAL A 1 84 ? 0.462 -1.199 -7.693 1.00 81.19 84 VAL A C 1
ATOM 723 O O . VAL A 1 84 ? 1.333 -0.662 -7.010 1.00 81.19 84 VAL A O 1
ATOM 726 N N . LEU A 1 85 ? -0.805 -1.315 -7.305 1.00 83.56 85 LEU A N 1
ATOM 727 C CA . LEU A 1 85 ? -1.279 -1.035 -5.956 1.00 83.56 85 LEU A CA 1
ATOM 728 C C . LEU A 1 85 ? -1.808 -2.341 -5.365 1.00 83.56 85 LEU A C 1
ATOM 730 O O . LEU A 1 85 ? -2.689 -2.971 -5.953 1.00 83.56 85 LEU A O 1
ATOM 734 N N . SER A 1 86 ? -1.278 -2.753 -4.217 1.00 79.75 86 SER A N 1
ATOM 735 C CA . SER A 1 86 ? -1.768 -3.944 -3.537 1.00 79.75 86 SER A CA 1
ATOM 736 C C . SER A 1 86 ? -3.173 -3.721 -2.984 1.00 79.75 86 SER A C 1
ATOM 738 O O . SER A 1 86 ? -3.579 -2.605 -2.629 1.00 79.75 86 SER A O 1
ATOM 740 N N . LEU A 1 87 ? -3.889 -4.832 -2.810 1.00 78.06 87 LEU A N 1
ATOM 741 C CA . LEU A 1 87 ? -5.074 -4.844 -1.965 1.00 78.06 87 LEU A CA 1
ATOM 742 C C . LEU A 1 87 ? -4.710 -4.380 -0.550 1.00 78.06 87 LEU A C 1
ATOM 744 O O . LEU A 1 87 ? -3.560 -4.492 -0.117 1.00 78.06 87 LEU A O 1
ATOM 748 N N . MET A 1 88 ? -5.717 -3.848 0.141 1.00 72.94 88 MET A N 1
ATOM 749 C CA . MET A 1 88 ? -5.591 -3.371 1.514 1.00 72.94 88 MET A CA 1
ATOM 750 C C . MET A 1 88 ? -5.009 -4.474 2.396 1.00 72.94 88 MET A C 1
ATOM 752 O O . MET A 1 88 ? -5.624 -5.535 2.542 1.00 72.94 88 MET A O 1
ATOM 756 N N . THR A 1 89 ? -3.850 -4.220 2.998 1.00 66.44 89 THR A N 1
ATOM 757 C CA . THR A 1 89 ? -3.347 -5.075 4.068 1.00 66.44 89 THR A CA 1
ATOM 758 C C . THR A 1 89 ? -4.153 -4.779 5.328 1.00 66.44 89 THR A C 1
ATOM 760 O O . THR A 1 89 ? -4.330 -3.623 5.722 1.00 66.44 89 THR A O 1
ATOM 763 N N . ARG A 1 90 ? -4.720 -5.835 5.924 1.00 58.41 90 ARG A N 1
ATOM 764 C CA . ARG A 1 90 ? -5.345 -5.741 7.246 1.00 58.41 90 ARG A CA 1
ATOM 765 C C . ARG A 1 90 ? -4.222 -5.546 8.265 1.00 58.41 90 ARG A C 1
ATOM 767 O O . ARG A 1 90 ? -3.241 -6.288 8.206 1.00 58.41 90 ARG A O 1
ATOM 774 N N . GLY A 1 91 ? -4.353 -4.514 9.095 1.00 52.66 91 GLY A N 1
ATOM 775 C CA . GLY A 1 91 ? -3.541 -4.342 10.299 1.00 52.66 91 GLY A CA 1
ATOM 776 C C . GLY A 1 91 ? -4.022 -5.258 11.409 1.00 52.66 91 GLY A C 1
ATOM 777 O O . GLY A 1 91 ? -5.212 -5.647 11.356 1.00 52.66 91 GLY A O 1
#

Foldseek 3Di:
DDPPPDDDDPPQPVPDPDDQDDDPDPVSVCVVCVPADDKDKDKDKAADDQDPDPVQNVQQQDPVVRGGTWIWIFIAGPVGRGDHIYDTDGD

Secondary structure (DSSP, 8-state):
---TT-SSSSSSSTT--------SSHHHHHHH-TT----EEEEEEEE-PPPSSHHHHHHTEETTTTEEEEEEEEEE-SS-S-SEEPPPBP-

pLDDT: mean 74.29, std 19.97, range [28.08, 93.44]

Sequence (91 aa):
MLDYNYCWRRHWVEKWPGQNVKNESIEEFITRFPSVKEVMIDGTERPIQRPQDQQKQKDHYSGKKKRHTSQHLILTDRERPVLVLSLMTRG